Protein AF-A0AAU5P707-F1 (afdb_monomer)

Nearest PDB structures (foldseek):
  3aw9-assembly2_C  TM=7.853E-01  e=5.099E-04  Pyrobaculum calidifontis JCM 11548
  3aw9-assembly2_B  TM=7.979E-01  e=6.610E-04  Pyrobaculum calidifontis JCM 11548
  6zla-assembly2_C  TM=7.748E-01  e=1.264E-03  Bacillus cereus
  3aw9-assembly1_A-2  TM=7.834E-01  e=2.938E-03  Pyrobaculum calidifontis JCM 11548
  6zla-assembly2_D-2  TM=7.614E-01  e=3.345E-03  Bacillus cereus

Structure (mmCIF, N/CA/C/O backbone):
data_AF-A0AAU5P707-F1
#
_entry.id   AF-A0AAU5P707-F1
#
loop_
_atom_site.group_PDB
_atom_site.id
_atom_site.type_symbol
_atom_site.label_atom_id
_atom_site.label_alt_id
_atom_site.label_comp_id
_atom_site.label_asym_id
_atom_site.label_entity_id
_atom_site.label_seq_id
_atom_site.pdbx_PDB_ins_code
_atom_site.Cartn_x
_atom_site.Cartn_y
_atom_site.Cartn_z
_atom_site.occupancy
_atom_site.B_iso_or_equiv
_atom_site.auth_seq_id
_atom_site.auth_comp_id
_atom_site.auth_asym_id
_atom_site.auth_atom_id
_atom_site.pdbx_PDB_model_num
ATOM 1 N N . MET A 1 1 ? -13.906 13.465 -57.776 1.00 32.22 1 MET A N 1
ATOM 2 C CA . MET A 1 1 ? -12.620 13.933 -57.215 1.00 32.22 1 MET A CA 1
ATOM 3 C C . MET A 1 1 ? -12.882 14.640 -55.884 1.00 32.22 1 MET A C 1
ATOM 5 O O . MET A 1 1 ? -13.280 15.796 -55.919 1.00 32.22 1 MET A O 1
ATOM 9 N N . PRO A 1 2 ? -12.761 13.973 -54.720 1.00 31.56 2 PRO A N 1
ATOM 10 C CA . PRO A 1 2 ? -12.907 14.618 -53.417 1.00 31.56 2 PRO A CA 1
ATOM 11 C C . PRO A 1 2 ? -11.542 15.056 -52.865 1.00 31.56 2 PRO A C 1
ATOM 13 O O . PRO A 1 2 ? -10.581 14.286 -52.862 1.00 31.56 2 PRO A O 1
ATOM 16 N N . GLY A 1 3 ? -11.474 16.301 -52.392 1.00 29.67 3 GLY A N 1
ATOM 17 C CA . GLY A 1 3 ? -10.306 16.887 -51.742 1.00 29.67 3 GLY A CA 1
ATOM 18 C C . GLY A 1 3 ? -9.985 16.223 -50.400 1.00 29.67 3 GLY A C 1
ATOM 19 O O . GLY A 1 3 ? -10.870 15.931 -49.593 1.00 29.67 3 GLY A O 1
ATOM 20 N N . ARG A 1 4 ? -8.691 15.983 -50.174 1.00 32.75 4 ARG A N 1
ATOM 21 C CA . ARG A 1 4 ? -8.129 15.453 -48.927 1.00 32.75 4 ARG A CA 1
ATOM 22 C C . ARG A 1 4 ? -8.416 16.414 -47.771 1.00 32.75 4 ARG A C 1
ATOM 24 O O . ARG A 1 4 ? -7.974 17.558 -47.796 1.00 32.75 4 ARG A O 1
ATOM 31 N N . ARG A 1 5 ? -9.109 15.932 -46.737 1.00 32.84 5 ARG A N 1
ATOM 32 C CA . ARG A 1 5 ? -9.174 16.601 -45.431 1.00 32.84 5 ARG A CA 1
ATOM 33 C C . ARG A 1 5 ? -7.812 16.453 -44.750 1.00 32.84 5 ARG A C 1
ATOM 35 O O . ARG A 1 5 ? -7.324 15.338 -44.582 1.00 32.84 5 ARG A O 1
ATOM 42 N N . SER A 1 6 ? -7.200 17.575 -44.389 1.00 31.62 6 SER A N 1
ATOM 43 C CA . SER A 1 6 ? -6.009 17.632 -43.545 1.00 31.62 6 SER A CA 1
ATOM 44 C C . SER A 1 6 ? -6.337 17.079 -42.159 1.00 31.62 6 SER A C 1
ATOM 46 O O . SER A 1 6 ? -7.232 17.588 -41.482 1.00 31.62 6 SER A O 1
ATOM 48 N N . ALA A 1 7 ? -5.620 16.035 -41.742 1.00 31.00 7 ALA A N 1
ATOM 49 C CA . ALA A 1 7 ? -5.656 15.541 -40.374 1.00 31.00 7 ALA A CA 1
ATOM 50 C C . ALA A 1 7 ? -5.159 16.650 -39.434 1.00 31.00 7 ALA A C 1
ATOM 52 O O . ALA A 1 7 ? -4.065 17.180 -39.623 1.00 31.00 7 ALA A O 1
ATOM 53 N N . GLY A 1 8 ? -5.995 17.027 -38.466 1.00 27.66 8 GLY A N 1
ATOM 54 C CA . GLY A 1 8 ? -5.695 18.075 -37.499 1.00 27.66 8 GLY A CA 1
ATOM 55 C C . GLY A 1 8 ? -4.419 17.772 -36.720 1.00 27.66 8 GLY A C 1
ATOM 56 O O . GLY A 1 8 ? -4.267 16.706 -36.122 1.00 27.66 8 GLY A O 1
ATOM 57 N N . THR A 1 9 ? -3.503 18.731 -36.740 1.00 30.06 9 THR A N 1
ATOM 58 C CA . THR A 1 9 ? -2.271 18.747 -35.962 1.00 30.06 9 THR A CA 1
ATOM 59 C C . THR A 1 9 ? -2.630 18.882 -34.483 1.00 30.06 9 THR A C 1
ATOM 61 O O . THR A 1 9 ? -3.057 19.942 -34.030 1.00 30.06 9 THR A O 1
ATOM 64 N N . TRP A 1 10 ? -2.480 17.804 -33.716 1.00 29.36 10 TRP A N 1
ATOM 65 C CA . TRP A 1 10 ? -2.626 17.850 -32.262 1.00 29.36 10 TRP A CA 1
ATOM 66 C C . TRP A 1 10 ? -1.397 18.533 -31.649 1.00 29.36 10 TRP A C 1
ATOM 68 O O . TRP A 1 10 ? -0.257 18.150 -31.925 1.00 29.36 10 TRP A O 1
ATOM 78 N N . SER A 1 11 ? -1.616 19.568 -30.834 1.00 31.08 11 SER A N 1
ATOM 79 C CA . SER A 1 11 ? -0.546 20.325 -30.182 1.00 31.08 11 SER A CA 1
ATOM 80 C C . SER A 1 11 ? 0.199 19.472 -29.144 1.00 31.08 11 SER A C 1
ATOM 82 O O . SER A 1 11 ? -0.375 18.643 -28.439 1.00 31.08 11 SER A O 1
ATOM 84 N N . ARG A 1 12 ? 1.518 19.686 -29.053 1.00 34.88 12 ARG A N 1
ATOM 85 C CA . ARG A 1 12 ? 2.490 18.923 -28.243 1.00 34.88 12 ARG A CA 1
ATOM 86 C C . ARG A 1 12 ? 2.230 18.914 -26.722 1.00 34.88 12 ARG A C 1
ATOM 88 O O . ARG A 1 12 ? 2.902 18.169 -26.017 1.00 34.88 12 ARG A O 1
ATOM 95 N N . THR A 1 13 ? 1.263 19.673 -26.213 1.00 32.25 13 THR A N 1
ATOM 96 C CA . THR A 1 13 ? 1.141 20.043 -24.788 1.00 32.25 13 THR A CA 1
ATOM 97 C C . THR A 1 13 ? 0.256 19.103 -23.946 1.00 32.25 13 THR A C 1
ATOM 99 O O . THR A 1 13 ? -0.086 19.422 -22.815 1.00 32.25 13 THR A O 1
ATOM 102 N N . ARG A 1 14 ? -0.139 17.924 -24.449 1.00 32.34 14 ARG A N 1
ATOM 103 C CA . ARG A 1 14 ? -0.975 16.960 -23.690 1.00 32.34 14 ARG A CA 1
ATOM 104 C C . ARG A 1 14 ? -0.458 15.519 -23.703 1.00 32.34 14 ARG A C 1
ATOM 106 O O . ARG A 1 14 ? -1.239 14.573 -23.716 1.00 32.34 14 ARG A O 1
ATOM 113 N N . ARG A 1 15 ? 0.862 15.328 -23.657 1.00 37.06 15 ARG A N 1
ATOM 114 C CA . ARG A 1 15 ? 1.448 14.030 -23.286 1.00 37.06 15 ARG A CA 1
ATOM 115 C C . ARG A 1 15 ? 1.653 13.988 -21.773 1.00 37.06 15 ARG A C 1
ATOM 117 O O . ARG A 1 15 ? 2.687 14.416 -21.282 1.00 37.06 15 ARG A O 1
ATOM 124 N N . ARG A 1 16 ? 0.672 13.465 -21.032 1.00 38.59 16 ARG A N 1
ATOM 125 C CA . ARG A 1 16 ? 0.923 12.931 -19.683 1.00 38.59 16 ARG A CA 1
ATOM 126 C C . ARG A 1 16 ? 1.688 11.618 -19.869 1.00 38.59 16 ARG A C 1
ATOM 128 O O . ARG A 1 16 ? 1.081 10.579 -20.112 1.00 38.59 16 ARG A O 1
ATOM 135 N N . ALA A 1 17 ? 3.014 11.699 -19.909 1.00 38.19 17 ALA A N 1
ATOM 136 C CA . ALA A 1 17 ? 3.883 10.549 -20.116 1.00 38.19 17 ALA A CA 1
ATOM 137 C C . ALA A 1 17 ? 3.996 9.752 -18.810 1.00 38.19 17 ALA A C 1
ATOM 139 O O . ALA A 1 17 ? 4.640 10.195 -17.871 1.00 38.19 17 ALA A O 1
ATOM 140 N N . LEU A 1 18 ? 3.350 8.588 -18.756 1.00 49.44 18 LEU A N 1
ATOM 141 C CA . LEU A 1 18 ? 3.662 7.537 -17.777 1.00 49.44 18 LEU A CA 1
ATOM 142 C C . LEU A 1 18 ? 4.460 6.387 -18.412 1.00 49.44 18 LEU A C 1
ATOM 144 O O . LEU A 1 18 ? 4.976 5.541 -17.703 1.00 49.44 18 LEU A O 1
ATOM 148 N N . ALA A 1 19 ? 4.578 6.356 -19.741 1.00 50.31 19 ALA A N 1
ATOM 149 C CA . ALA A 1 19 ? 5.485 5.492 -20.492 1.00 50.31 19 ALA A CA 1
ATOM 150 C C . ALA A 1 19 ? 5.425 5.876 -21.977 1.00 50.31 19 ALA A C 1
ATOM 152 O O . ALA A 1 19 ? 4.334 6.101 -22.513 1.00 50.31 19 ALA A O 1
ATOM 153 N N . ARG A 1 20 ? 6.571 5.907 -22.664 1.00 54.00 20 ARG A N 1
ATOM 154 C CA . ARG A 1 20 ? 6.646 5.984 -24.128 1.00 54.00 20 ARG A CA 1
ATOM 155 C C . ARG A 1 20 ? 7.341 4.731 -24.661 1.00 54.00 20 ARG A C 1
ATOM 157 O O . ARG A 1 20 ? 8.401 4.344 -24.189 1.00 54.00 20 ARG A O 1
ATOM 164 N N . TRP A 1 21 ? 6.738 4.094 -25.661 1.00 51.41 21 TRP A N 1
ATOM 165 C CA . TRP A 1 21 ? 7.366 2.987 -26.385 1.00 51.41 21 TRP A CA 1
ATOM 166 C C . TRP A 1 21 ? 8.220 3.538 -27.531 1.00 51.41 21 TRP A C 1
ATOM 168 O O . TRP A 1 21 ? 7.691 4.174 -28.447 1.00 51.41 21 TRP A O 1
ATOM 178 N N . GLU A 1 22 ? 9.529 3.291 -27.490 1.00 53.81 22 GLU A N 1
ATOM 179 C CA . GLU A 1 22 ? 10.480 3.639 -28.550 1.00 53.81 22 GLU A CA 1
ATOM 180 C C . GLU A 1 22 ? 11.197 2.372 -29.036 1.00 53.81 22 GLU A C 1
ATOM 182 O O . GLU A 1 22 ? 12.245 1.967 -28.531 1.00 53.81 22 GLU A O 1
ATOM 187 N N . GLY A 1 23 ? 10.609 1.692 -30.024 1.00 61.16 23 GLY A N 1
ATOM 188 C CA . GLY A 1 23 ? 11.171 0.442 -30.546 1.00 61.16 23 GLY A CA 1
ATOM 189 C C . GLY A 1 23 ? 11.185 -0.667 -29.487 1.00 61.16 23 GLY A C 1
ATOM 190 O O . GLY A 1 23 ? 10.130 -1.046 -28.997 1.00 61.16 23 GLY A O 1
ATOM 191 N N . ARG A 1 24 ? 12.365 -1.210 -29.145 1.00 53.00 24 ARG A N 1
ATOM 192 C CA . ARG A 1 24 ? 12.534 -2.221 -28.071 1.00 53.00 24 ARG A CA 1
ATOM 193 C C . ARG A 1 24 ? 12.709 -1.615 -26.674 1.00 53.00 24 ARG A C 1
ATOM 195 O O . ARG A 1 24 ? 12.806 -2.365 -25.705 1.00 53.00 24 ARG A O 1
ATOM 202 N N . HIS A 1 25 ? 12.774 -0.291 -26.575 1.00 53.41 25 HIS A N 1
ATOM 203 C CA . HIS A 1 25 ? 13.002 0.413 -25.323 1.00 53.41 25 HIS A CA 1
ATOM 204 C C . HIS A 1 25 ? 11.675 0.944 -24.795 1.00 53.41 25 HIS A C 1
ATOM 206 O O . HIS A 1 25 ? 10.939 1.647 -25.498 1.00 53.41 25 HIS A O 1
ATOM 212 N N . LEU A 1 26 ? 11.366 0.598 -23.548 1.00 58.66 26 LEU A N 1
ATOM 213 C CA . LEU A 1 26 ? 10.365 1.334 -22.798 1.00 58.66 26 LEU A CA 1
ATOM 214 C C . LEU A 1 26 ? 11.086 2.529 -22.185 1.00 58.66 26 LEU A C 1
ATOM 216 O O . LEU A 1 26 ? 11.872 2.382 -21.249 1.00 58.66 26 LEU A O 1
ATOM 220 N N . VAL A 1 27 ? 10.839 3.705 -22.749 1.00 56.16 27 VAL A N 1
ATOM 221 C CA . VAL A 1 27 ? 11.320 4.951 -22.171 1.00 56.16 27 VAL A CA 1
ATOM 222 C C . VAL A 1 27 ? 10.331 5.337 -21.086 1.00 56.16 27 VAL A C 1
ATOM 224 O O . VAL A 1 27 ? 9.165 5.660 -21.351 1.00 56.16 27 VAL A O 1
ATOM 227 N N . TYR A 1 28 ? 10.790 5.220 -19.847 1.00 58.97 28 TYR A N 1
ATOM 228 C CA . TYR A 1 28 ? 10.044 5.639 -18.682 1.00 58.97 28 TYR A CA 1
ATOM 229 C C . TYR A 1 28 ? 10.589 6.998 -18.254 1.00 58.97 28 TYR A C 1
ATOM 231 O O . TYR A 1 28 ? 11.653 7.103 -17.645 1.00 58.97 28 TYR A O 1
ATOM 239 N N . THR A 1 29 ? 9.863 8.062 -18.591 1.00 51.72 29 THR A N 1
ATOM 240 C CA . THR A 1 29 ? 10.133 9.366 -17.990 1.00 51.72 29 THR A CA 1
ATOM 241 C C . THR A 1 29 ? 9.791 9.237 -16.516 1.00 51.72 29 THR A C 1
ATOM 243 O O . THR A 1 29 ? 8.623 9.049 -16.167 1.00 51.72 29 THR A O 1
ATOM 246 N N . THR A 1 30 ? 10.807 9.267 -15.653 1.00 52.69 30 THR A N 1
ATOM 247 C CA . THR A 1 30 ? 10.610 9.160 -14.213 1.00 52.69 30 THR A CA 1
ATOM 248 C C . THR A 1 30 ? 9.980 10.448 -13.739 1.00 52.69 30 THR A C 1
ATOM 250 O O . THR A 1 30 ? 10.665 11.331 -13.241 1.00 52.69 30 THR A O 1
ATOM 253 N N . GLY A 1 31 ? 8.654 10.526 -13.826 1.00 52.31 31 GLY A N 1
ATOM 254 C CA . GLY A 1 31 ? 7.812 11.465 -13.087 1.00 52.31 31 GLY A CA 1
ATOM 255 C C . GLY A 1 31 ? 8.022 11.441 -11.565 1.00 52.31 31 GLY A C 1
ATOM 256 O O . GLY A 1 31 ? 7.166 11.940 -10.857 1.00 52.31 31 GLY A O 1
ATOM 257 N N . ILE A 1 32 ? 9.076 10.793 -11.061 1.00 55.28 32 ILE A N 1
ATOM 258 C CA . ILE A 1 32 ? 9.188 10.249 -9.708 1.00 55.28 32 ILE A CA 1
ATOM 259 C C . ILE A 1 32 ? 10.392 10.837 -8.956 1.00 55.28 32 ILE A C 1
ATOM 261 O O . ILE A 1 32 ? 10.585 10.547 -7.789 1.00 55.28 32 ILE A O 1
ATOM 265 N N . GLY A 1 33 ? 11.214 11.682 -9.581 1.00 62.44 33 GLY A N 1
ATOM 266 C CA . GLY A 1 33 ? 12.444 12.127 -8.921 1.00 62.44 33 GLY A CA 1
ATOM 267 C C . GLY A 1 33 ? 13.454 10.983 -8.756 1.00 62.44 33 GLY A C 1
ATOM 268 O O . GLY A 1 33 ? 13.572 10.135 -9.644 1.00 62.44 33 GLY A O 1
ATOM 269 N N . ASP A 1 34 ? 14.226 10.994 -7.668 1.00 76.62 34 ASP A N 1
ATOM 270 C CA . ASP A 1 34 ? 15.323 10.053 -7.414 1.00 76.62 34 ASP A CA 1
ATOM 271 C C . ASP A 1 34 ? 14.843 8.579 -7.332 1.00 76.62 34 ASP A C 1
ATOM 273 O O . ASP A 1 34 ? 13.941 8.242 -6.561 1.00 76.62 34 ASP A O 1
ATOM 277 N N . PRO A 1 35 ? 15.449 7.649 -8.097 1.00 79.69 35 PRO A N 1
ATOM 278 C CA . PRO A 1 35 ? 15.080 6.231 -8.085 1.00 79.69 35 PRO A CA 1
ATOM 279 C C . PRO A 1 35 ? 15.310 5.521 -6.742 1.00 79.69 35 PRO A C 1
ATOM 281 O O . PRO A 1 35 ? 14.819 4.406 -6.561 1.00 79.69 35 PRO A O 1
ATOM 284 N N . ALA A 1 36 ? 16.062 6.123 -5.819 1.00 86.12 36 ALA A N 1
ATOM 285 C CA . ALA A 1 36 ? 16.309 5.574 -4.493 1.00 86.12 36 ALA A CA 1
ATOM 286 C C . ALA A 1 36 ? 15.157 5.812 -3.500 1.00 86.12 36 ALA A C 1
ATOM 288 O O . ALA A 1 36 ? 15.169 5.206 -2.424 1.00 86.12 36 ALA A O 1
ATOM 289 N N . LYS A 1 37 ? 14.174 6.662 -3.839 1.00 87.88 37 LYS A N 1
ATOM 290 C CA . LYS A 1 37 ? 13.093 7.040 -2.919 1.00 87.88 37 LYS A CA 1
ATOM 291 C C . LYS A 1 37 ? 12.169 5.872 -2.608 1.00 87.88 37 LYS A C 1
ATOM 293 O O . LYS A 1 37 ? 11.746 5.120 -3.496 1.00 87.88 37 LYS A O 1
ATOM 298 N N . ARG A 1 38 ? 11.863 5.726 -1.321 1.00 91.62 38 ARG A N 1
ATOM 299 C CA . ARG A 1 38 ? 11.048 4.646 -0.761 1.00 91.62 38 ARG A CA 1
ATOM 300 C C . ARG A 1 38 ? 9.704 5.165 -0.318 1.00 91.62 38 ARG A C 1
ATOM 302 O O . ARG A 1 38 ? 9.632 6.160 0.398 1.00 91.62 38 ARG A O 1
ATOM 309 N N . TRP A 1 39 ? 8.661 4.431 -0.674 1.00 91.56 39 TRP A N 1
ATOM 310 C CA . TRP A 1 39 ? 7.299 4.744 -0.267 1.00 91.56 39 TRP A CA 1
ATOM 311 C C . TRP A 1 39 ? 6.720 3.601 0.554 1.00 91.56 39 TRP A C 1
ATOM 313 O O . TRP A 1 39 ? 7.109 2.437 0.420 1.00 91.56 39 TRP A O 1
ATOM 323 N N . SER A 1 40 ? 5.791 3.959 1.424 1.00 93.12 40 SER A N 1
ATOM 324 C CA . SER A 1 40 ? 4.918 3.013 2.094 1.00 93.12 40 SER A CA 1
ATOM 325 C C . SER A 1 40 ? 3.804 2.564 1.152 1.00 93.12 40 SER A C 1
ATOM 327 O O . SER A 1 40 ? 3.148 3.381 0.508 1.00 93.12 40 SER A O 1
ATOM 329 N N . TRP A 1 41 ? 3.578 1.255 1.097 1.00 93.25 41 TRP A N 1
ATOM 330 C CA . TRP A 1 41 ? 2.534 0.630 0.289 1.00 93.25 41 TRP A CA 1
ATOM 331 C C . TRP A 1 41 ? 1.522 -0.048 1.204 1.00 93.25 41 TRP A C 1
ATOM 333 O O . TRP A 1 41 ? 1.750 -0.178 2.401 1.00 93.25 41 TRP A O 1
ATOM 343 N N . VAL A 1 42 ? 0.370 -0.437 0.671 1.00 94.81 42 VAL A N 1
ATOM 344 C CA . VAL A 1 42 ? -0.588 -1.279 1.390 1.00 94.81 42 VAL A CA 1
ATOM 345 C C . VAL A 1 42 ? -1.387 -2.085 0.380 1.00 94.81 42 VAL A C 1
ATOM 347 O O . VAL A 1 42 ? -1.810 -1.563 -0.657 1.00 94.81 42 VAL A O 1
ATOM 350 N N . HIS A 1 43 ? -1.606 -3.367 0.666 1.00 93.56 43 HIS A N 1
ATOM 351 C CA . HIS A 1 43 ? -2.531 -4.167 -0.124 1.00 93.56 43 HIS A CA 1
ATOM 352 C C . HIS A 1 43 ? -3.972 -3.694 0.115 1.00 93.56 43 HIS A C 1
ATOM 354 O O . HIS A 1 43 ? -4.369 -3.435 1.249 1.00 93.56 43 HIS A O 1
ATOM 360 N N . VAL A 1 44 ? -4.788 -3.617 -0.939 1.00 93.44 44 VAL A N 1
ATOM 361 C CA . VAL A 1 44 ? -6.165 -3.096 -0.833 1.00 93.44 44 VAL A CA 1
ATOM 362 C C . VAL A 1 44 ? -7.024 -3.880 0.167 1.00 93.44 44 VAL A C 1
ATOM 364 O O . VAL A 1 44 ? -7.781 -3.273 0.917 1.00 93.44 44 VAL A O 1
ATOM 367 N N . ASP A 1 45 ? -6.857 -5.202 0.240 1.00 94.50 45 ASP A N 1
ATOM 368 C CA . ASP A 1 45 ? -7.591 -6.040 1.198 1.00 94.50 45 ASP A CA 1
ATOM 369 C C . ASP A 1 45 ? -7.112 -5.830 2.645 1.00 94.50 45 ASP A C 1
ATOM 371 O O . ASP A 1 45 ? -7.917 -5.898 3.569 1.00 94.50 45 ASP A O 1
ATOM 375 N N . ASP A 1 46 ? -5.830 -5.510 2.859 1.00 96.44 46 ASP A N 1
ATOM 376 C CA . ASP A 1 46 ? -5.321 -5.162 4.194 1.00 96.44 46 ASP A CA 1
ATOM 377 C C . ASP A 1 46 ? -5.823 -3.779 4.635 1.00 96.44 46 ASP A C 1
ATOM 379 O O . ASP A 1 46 ? -6.152 -3.576 5.804 1.00 96.44 46 ASP A O 1
ATOM 383 N N . LEU A 1 47 ? -5.935 -2.833 3.695 1.00 96.81 47 LEU A N 1
ATOM 384 C CA . LEU A 1 47 ? -6.561 -1.536 3.947 1.00 96.81 47 LEU A CA 1
ATOM 385 C C . LEU A 1 47 ? -8.057 -1.691 4.270 1.00 96.81 47 LEU A C 1
ATOM 387 O O . LEU A 1 47 ? -8.562 -1.039 5.182 1.00 96.81 47 LEU A O 1
ATOM 391 N N . ALA A 1 48 ? -8.762 -2.571 3.556 1.00 97.69 48 ALA A N 1
ATOM 392 C CA . ALA A 1 48 ? -10.155 -2.889 3.847 1.00 97.69 48 ALA A CA 1
ATOM 393 C C . ALA A 1 48 ? -10.321 -3.512 5.245 1.00 97.69 48 ALA A C 1
ATOM 395 O O . ALA A 1 48 ? -11.216 -3.099 5.979 1.00 97.69 48 ALA A O 1
ATOM 396 N N . ASP A 1 49 ? -9.434 -4.430 5.647 1.00 97.88 49 ASP A N 1
ATOM 397 C CA . ASP A 1 49 ? -9.415 -5.003 7.003 1.00 97.88 49 ASP A CA 1
ATOM 398 C C . ASP A 1 49 ? -9.238 -3.919 8.081 1.00 97.88 49 ASP A C 1
ATOM 400 O O . ASP A 1 49 ? -9.942 -3.925 9.091 1.00 97.88 49 ASP A O 1
ATOM 404 N N . ALA A 1 50 ? -8.369 -2.926 7.844 1.00 97.12 50 ALA A N 1
ATOM 405 C CA . ALA A 1 50 ? -8.214 -1.790 8.754 1.00 97.12 50 ALA A CA 1
ATOM 406 C C . ALA A 1 50 ? -9.516 -0.982 8.893 1.00 97.12 50 ALA A C 1
ATOM 408 O O . ALA A 1 50 ? -9.899 -0.627 10.009 1.00 97.12 50 ALA A O 1
ATOM 409 N N . TYR A 1 51 ? -10.219 -0.721 7.784 1.00 97.38 51 TYR A N 1
ATOM 410 C CA . TYR A 1 51 ? -11.515 -0.038 7.826 1.00 97.38 51 TYR A CA 1
ATOM 411 C C . TYR A 1 51 ? -12.566 -0.832 8.598 1.00 97.38 51 TYR A C 1
ATOM 413 O O . TYR A 1 51 ? -13.266 -0.246 9.419 1.00 97.38 51 TYR A O 1
ATOM 421 N N . VAL A 1 52 ? -12.664 -2.146 8.373 1.00 97.62 52 VAL A N 1
ATOM 422 C CA . VAL A 1 52 ? -13.610 -3.007 9.100 1.00 97.62 52 VAL A CA 1
ATOM 423 C C . VAL A 1 52 ? -13.354 -2.925 10.603 1.00 97.62 52 VAL A C 1
ATOM 425 O O . VAL A 1 52 ? -14.273 -2.622 11.353 1.00 97.62 52 VAL A O 1
ATOM 428 N N . ARG A 1 53 ? -12.098 -3.049 11.046 1.00 96.56 53 ARG A N 1
ATOM 429 C CA . ARG A 1 53 ? -11.746 -2.957 12.475 1.00 96.56 53 ARG A CA 1
ATOM 430 C C . ARG A 1 53 ? -12.079 -1.606 13.106 1.00 96.56 53 ARG A C 1
ATOM 432 O O . ARG A 1 53 ? -12.489 -1.560 14.261 1.00 96.56 53 ARG A O 1
ATOM 439 N N . ILE A 1 54 ? -11.906 -0.507 12.366 1.00 96.19 54 ILE A N 1
ATOM 440 C CA . ILE A 1 54 ? -12.308 0.833 12.827 1.00 96.19 54 ILE A CA 1
ATOM 441 C C . ILE A 1 54 ? -13.831 0.898 13.000 1.00 96.19 54 ILE A C 1
ATOM 443 O O . ILE A 1 54 ? -14.323 1.435 13.991 1.00 96.19 54 ILE A O 1
ATOM 447 N N . LEU A 1 55 ? -14.577 0.348 12.040 1.00 96.44 55 LEU A N 1
ATOM 448 C CA . LEU A 1 55 ? -16.040 0.374 12.035 1.00 96.44 55 LEU A CA 1
ATOM 449 C C . LEU A 1 55 ? -16.673 -0.615 13.023 1.00 96.44 55 LEU A C 1
ATOM 451 O O . LEU A 1 55 ? -17.798 -0.378 13.457 1.00 96.44 55 LEU A O 1
ATOM 455 N N . ASP A 1 56 ? -15.959 -1.670 13.415 1.00 96.56 56 ASP A N 1
ATOM 456 C CA . ASP A 1 56 ? -16.416 -2.646 14.409 1.00 96.56 56 ASP A CA 1
ATOM 457 C C . ASP A 1 56 ? -16.438 -2.066 15.834 1.00 96.56 56 ASP A C 1
ATOM 459 O O . ASP A 1 56 ? -17.224 -2.512 16.673 1.00 96.56 56 ASP A O 1
ATOM 463 N N . ASN A 1 57 ? -15.605 -1.059 16.130 1.00 90.81 57 ASN A N 1
ATOM 464 C CA . ASN A 1 57 ? -15.595 -0.392 17.434 1.00 90.81 57 ASN A CA 1
ATOM 465 C C . ASN A 1 57 ? -15.293 1.117 17.334 1.00 90.81 57 ASN A C 1
ATOM 467 O O . ASN A 1 57 ? -14.253 1.582 17.811 1.00 90.81 57 ASN A O 1
ATOM 471 N N . PRO A 1 58 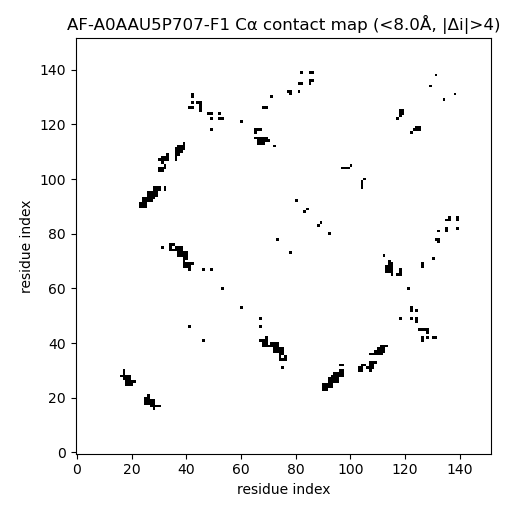? -16.210 1.912 16.757 1.00 91.62 58 PRO A N 1
ATOM 472 C CA . PRO A 1 58 ? -15.959 3.321 16.461 1.00 91.62 58 PRO A CA 1
ATOM 473 C C . PRO A 1 58 ? -15.756 4.167 17.724 1.00 91.62 58 PRO A C 1
ATOM 475 O O . PRO A 1 58 ? -14.990 5.124 17.698 1.00 91.62 58 PRO A O 1
ATOM 478 N N . ALA A 1 59 ? -16.389 3.800 18.845 1.00 93.56 59 ALA A N 1
ATOM 479 C CA . ALA A 1 59 ? -16.243 4.515 20.114 1.00 93.56 59 ALA A CA 1
ATOM 480 C C . ALA A 1 59 ? -14.834 4.374 20.718 1.00 93.56 59 ALA A C 1
ATOM 482 O O . ALA A 1 59 ? -14.348 5.295 21.367 1.00 93.56 59 ALA A O 1
ATOM 483 N N . ALA A 1 60 ? -14.149 3.245 20.497 1.00 91.12 60 ALA A N 1
ATOM 484 C CA . ALA A 1 60 ? -12.792 3.036 21.007 1.00 91.12 60 ALA A CA 1
ATOM 485 C C . ALA A 1 60 ? -11.717 3.829 20.246 1.00 91.12 60 ALA A C 1
ATOM 487 O O . ALA A 1 60 ? -10.584 3.933 20.715 1.00 91.12 60 ALA A O 1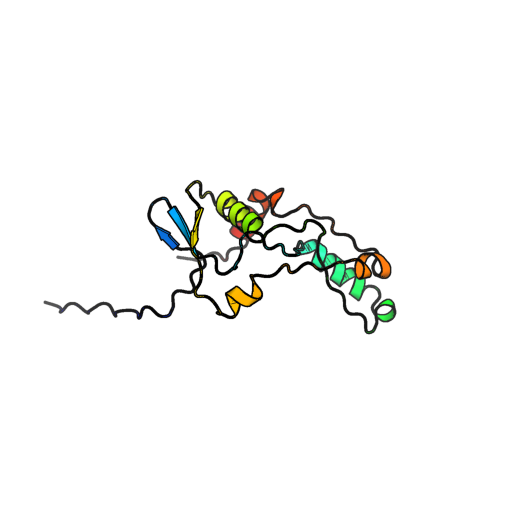
ATOM 488 N N . VAL A 1 61 ? -12.060 4.368 19.075 1.00 95.62 61 VAL A N 1
ATOM 489 C CA . VAL A 1 61 ? -11.139 5.087 18.183 1.00 95.62 61 VAL A CA 1
ATOM 490 C C . VAL A 1 61 ? -11.682 6.455 17.772 1.00 95.62 61 VAL A C 1
ATOM 492 O O . VAL A 1 61 ? -11.267 7.026 16.764 1.00 95.62 61 VAL A O 1
ATOM 495 N N . GLU A 1 62 ? -12.619 6.995 18.549 1.00 95.62 62 GLU A N 1
ATOM 496 C CA . GLU A 1 62 ? -13.208 8.303 18.289 1.00 95.62 62 GLU A CA 1
ATOM 497 C C . GLU A 1 62 ? -12.128 9.398 18.282 1.00 95.62 62 GLU A C 1
ATOM 499 O O . GLU A 1 62 ? -11.289 9.485 19.177 1.00 95.62 62 GLU A O 1
ATOM 504 N N . GLY A 1 63 ? -12.134 10.233 17.240 1.00 96.00 63 GLY A N 1
ATOM 505 C CA . GLY A 1 63 ? -11.152 11.307 17.060 1.00 96.00 63 GLY A CA 1
ATOM 506 C C . GLY A 1 63 ? -9.763 10.843 16.603 1.00 96.00 63 GLY A C 1
ATOM 507 O O . GLY A 1 63 ? -8.890 11.681 16.370 1.00 96.00 63 GLY A O 1
ATOM 508 N N . GLU A 1 64 ? -9.539 9.540 16.425 1.00 97.00 64 GLU A N 1
ATOM 509 C CA . GLU A 1 64 ? -8.252 9.027 15.972 1.00 97.00 64 GLU A CA 1
ATOM 510 C C . GLU A 1 64 ? -8.088 9.130 14.454 1.00 97.00 64 GLU A C 1
ATOM 512 O O . GLU A 1 64 ? -8.989 8.857 13.663 1.00 97.00 64 GLU A O 1
ATOM 517 N N . THR A 1 65 ? -6.874 9.482 14.032 1.00 96.31 65 THR A N 1
ATOM 518 C CA . THR A 1 65 ? -6.435 9.371 12.636 1.00 96.31 65 THR A CA 1
ATOM 519 C C . THR A 1 65 ? -5.402 8.261 12.519 1.00 96.31 65 THR A C 1
ATOM 521 O O . THR A 1 65 ? -4.430 8.226 13.287 1.00 96.31 65 THR A O 1
ATOM 524 N N . PHE A 1 66 ? -5.608 7.381 11.541 1.00 96.00 66 PHE A N 1
ATOM 525 C CA . PHE A 1 66 ? -4.719 6.275 11.214 1.00 96.00 66 PHE A CA 1
ATOM 526 C C . PHE A 1 66 ? -4.074 6.499 9.853 1.00 96.00 66 PHE A C 1
ATOM 528 O O . PHE A 1 66 ? -4.722 6.939 8.906 1.00 96.00 66 PHE A O 1
ATOM 535 N N . VAL A 1 67 ? -2.798 6.141 9.765 1.00 95.62 67 VAL A N 1
ATOM 536 C CA . VAL A 1 67 ? -2.096 5.970 8.500 1.00 95.62 67 VAL A CA 1
ATOM 537 C C . VAL A 1 67 ? -1.767 4.488 8.392 1.00 95.62 67 VAL A C 1
ATOM 539 O O . VAL A 1 67 ? -1.214 3.920 9.334 1.00 95.62 67 VAL A O 1
ATOM 542 N N . ILE A 1 68 ? -2.175 3.867 7.288 1.00 96.50 68 ILE A N 1
ATOM 543 C CA . ILE A 1 68 ? -2.102 2.420 7.087 1.00 96.50 68 ILE A CA 1
ATOM 544 C C . ILE A 1 68 ? -1.115 2.127 5.961 1.00 96.50 68 ILE A C 1
ATOM 546 O O . ILE A 1 68 ? -1.285 2.593 4.837 1.00 96.50 68 ILE A O 1
ATOM 550 N N . ALA A 1 69 ? -0.097 1.348 6.294 1.00 95.25 69 ALA A N 1
ATOM 551 C CA . ALA A 1 69 ? 0.947 0.868 5.405 1.00 95.25 69 ALA A CA 1
ATOM 552 C C . ALA A 1 69 ? 1.478 -0.502 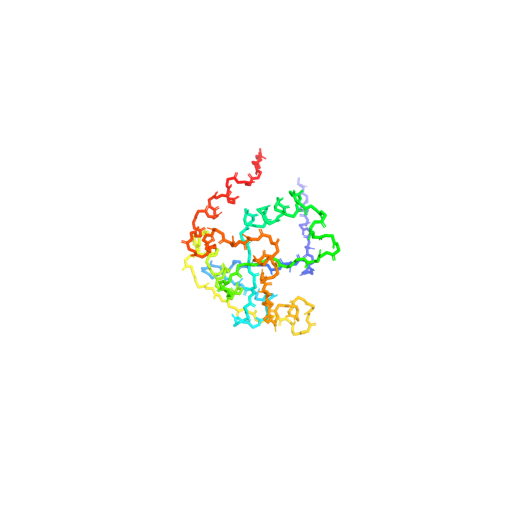5.845 1.00 95.25 69 ALA A C 1
ATOM 554 O O . ALA A 1 69 ? 1.395 -0.863 7.024 1.00 95.25 69 ALA A O 1
ATOM 555 N N . ASP A 1 70 ? 2.057 -1.232 4.900 1.00 92.31 70 ASP A N 1
ATOM 556 C CA . ASP A 1 70 ? 2.954 -2.348 5.156 1.00 92.31 70 ASP A CA 1
ATOM 557 C C . ASP A 1 70 ? 4.361 -1.870 5.562 1.00 92.31 70 ASP A C 1
ATOM 559 O O . ASP A 1 70 ? 4.695 -0.681 5.509 1.00 92.31 70 ASP A O 1
ATOM 563 N N . ASP A 1 71 ? 5.195 -2.826 5.973 1.00 89.38 71 ASP A N 1
ATOM 564 C CA . ASP A 1 71 ? 6.557 -2.576 6.451 1.00 89.38 71 ASP A CA 1
ATOM 565 C C . ASP A 1 71 ? 7.643 -2.824 5.388 1.00 89.38 71 ASP A C 1
ATOM 567 O O . ASP A 1 71 ? 8.834 -2.846 5.706 1.00 89.38 71 ASP A O 1
ATOM 571 N N . GLN A 1 72 ? 7.274 -3.018 4.118 1.00 87.50 72 GLN A N 1
ATOM 572 C CA . GLN A 1 72 ? 8.199 -3.514 3.090 1.00 87.50 72 GLN A CA 1
ATOM 573 C C . GLN A 1 72 ? 9.115 -2.425 2.519 1.00 87.50 72 GLN A C 1
ATOM 575 O O . GLN A 1 72 ? 10.192 -2.736 2.009 1.00 87.50 72 GLN A O 1
ATOM 580 N N . ARG A 1 73 ? 8.730 -1.145 2.655 1.00 88.62 73 ARG A N 1
ATOM 581 C CA . ARG A 1 73 ? 9.551 0.047 2.336 1.00 88.62 73 ARG A CA 1
ATOM 582 C C . ARG A 1 73 ? 10.219 -0.016 0.957 1.00 88.62 73 ARG A C 1
ATOM 584 O O . ARG A 1 73 ? 11.399 0.323 0.810 1.00 88.62 73 ARG A O 1
ATOM 591 N N . LEU A 1 74 ? 9.470 -0.485 -0.036 1.00 91.56 74 LEU A N 1
ATOM 592 C CA . LEU A 1 74 ? 9.950 -0.650 -1.403 1.00 91.56 74 LEU A CA 1
ATOM 593 C C . LEU A 1 74 ? 10.167 0.699 -2.084 1.00 91.56 74 LEU A C 1
ATOM 595 O O . LEU A 1 74 ? 9.442 1.669 -1.838 1.00 91.56 74 LEU A O 1
ATOM 599 N N . THR A 1 75 ? 11.142 0.744 -2.993 1.00 90.75 75 THR A N 1
ATOM 600 C CA . THR A 1 75 ? 11.300 1.911 -3.860 1.00 90.75 75 THR A CA 1
ATOM 601 C C . THR A 1 75 ? 10.148 1.990 -4.858 1.00 90.75 75 THR A C 1
ATOM 603 O O . THR A 1 75 ? 9.622 0.969 -5.321 1.00 90.75 75 THR A O 1
ATOM 606 N N . ALA A 1 76 ? 9.772 3.211 -5.240 1.00 84.19 76 ALA A N 1
ATOM 607 C CA . ALA A 1 76 ? 8.800 3.411 -6.313 1.00 84.19 76 ALA A CA 1
ATOM 608 C C . ALA A 1 76 ? 9.280 2.780 -7.635 1.00 84.19 76 ALA A C 1
ATOM 610 O O . ALA A 1 76 ? 8.480 2.237 -8.404 1.00 84.19 76 ALA A O 1
ATOM 611 N N . LEU A 1 77 ? 10.598 2.779 -7.871 1.00 85.62 77 LEU A N 1
ATOM 612 C CA . LEU A 1 77 ? 11.202 2.161 -9.045 1.00 85.62 77 LEU A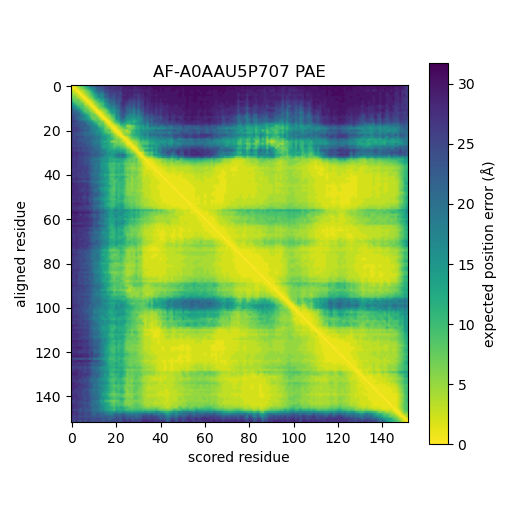 CA 1
ATOM 613 C C . LEU A 1 77 ? 11.067 0.629 -9.046 1.00 85.62 77 LEU A C 1
ATOM 615 O O . LEU A 1 77 ? 10.747 0.056 -10.091 1.00 85.62 77 LEU A O 1
ATOM 619 N N . ASP A 1 78 ? 11.277 -0.043 -7.912 1.00 89.69 78 ASP A N 1
ATOM 620 C CA . ASP A 1 78 ? 11.150 -1.504 -7.819 1.00 89.69 78 ASP A CA 1
ATOM 621 C C . ASP A 1 78 ? 9.716 -1.952 -8.099 1.00 89.69 78 ASP A C 1
ATOM 623 O O . ASP A 1 78 ? 9.496 -2.877 -8.887 1.00 89.69 78 ASP A O 1
ATOM 627 N N . MET A 1 79 ? 8.732 -1.242 -7.541 1.00 89.38 79 MET A N 1
ATOM 628 C CA . MET A 1 79 ? 7.311 -1.476 -7.814 1.00 89.38 79 MET A CA 1
ATOM 629 C C . MET A 1 79 ? 6.991 -1.379 -9.309 1.00 89.38 79 MET A C 1
ATOM 631 O O . MET A 1 79 ? 6.345 -2.259 -9.886 1.00 89.38 79 MET A O 1
ATOM 635 N N . GLN A 1 80 ? 7.492 -0.340 -9.975 1.00 86.19 80 GLN A N 1
ATOM 636 C CA . GLN A 1 80 ? 7.218 -0.108 -11.391 1.00 86.19 80 GLN A CA 1
ATOM 637 C C . GLN A 1 80 ? 7.920 -1.088 -12.309 1.00 86.19 80 GLN A C 1
ATOM 639 O O . GLN A 1 80 ? 7.292 -1.624 -13.224 1.00 86.19 80 GLN A O 1
ATOM 644 N N . ARG A 1 81 ? 9.205 -1.362 -12.062 1.00 88.31 81 ARG A N 1
ATOM 645 C CA . ARG A 1 81 ? 9.942 -2.398 -12.791 1.00 88.31 81 ARG A CA 1
ATOM 646 C C . ARG A 1 81 ? 9.208 -3.722 -12.678 1.00 88.31 81 ARG A C 1
ATOM 648 O O . ARG A 1 81 ? 8.954 -4.360 -13.695 1.00 88.31 81 ARG A O 1
ATOM 655 N N . THR A 1 82 ? 8.785 -4.085 -11.474 1.00 92.44 82 THR A N 1
ATOM 656 C CA . THR A 1 82 ? 8.040 -5.319 -11.224 1.00 92.44 82 THR A CA 1
ATOM 657 C C . THR A 1 82 ? 6.729 -5.361 -12.018 1.00 92.44 82 THR A C 1
ATOM 659 O O . THR A 1 82 ? 6.456 -6.355 -12.693 1.00 92.44 82 THR A O 1
ATOM 662 N N . ALA A 1 83 ? 5.961 -4.268 -12.046 1.00 90.50 83 ALA A N 1
ATOM 663 C CA . ALA A 1 83 ? 4.732 -4.180 -12.835 1.00 90.50 83 ALA A CA 1
ATOM 664 C C . ALA A 1 83 ? 4.981 -4.282 -14.355 1.00 90.50 83 ALA A C 1
ATOM 666 O O . ALA A 1 83 ? 4.292 -5.028 -15.053 1.00 90.50 83 ALA A O 1
ATOM 667 N N . ILE A 1 84 ? 5.993 -3.577 -14.873 1.00 89.00 84 ILE A N 1
ATOM 668 C CA . ILE A 1 84 ? 6.384 -3.589 -16.292 1.00 89.00 84 ILE A CA 1
ATOM 669 C C . ILE A 1 84 ? 6.812 -4.996 -16.725 1.00 89.00 84 ILE A C 1
ATOM 671 O O . ILE A 1 84 ? 6.393 -5.484 -17.779 1.00 89.00 84 ILE A O 1
ATOM 675 N N . ARG A 1 85 ? 7.622 -5.670 -15.899 1.00 89.94 85 ARG A N 1
ATOM 676 C CA . ARG A 1 85 ? 8.056 -7.049 -16.146 1.00 89.94 85 ARG A CA 1
ATOM 677 C C . ARG A 1 85 ? 6.871 -8.016 -16.111 1.00 89.94 85 ARG A C 1
ATOM 679 O O . ARG A 1 85 ? 6.756 -8.849 -17.006 1.00 89.94 85 ARG A O 1
ATOM 686 N N . ALA A 1 86 ? 5.948 -7.865 -15.158 1.00 93.31 86 ALA A N 1
ATOM 687 C CA . ALA A 1 86 ? 4.732 -8.681 -15.082 1.00 93.31 86 ALA A CA 1
ATOM 688 C C . ALA A 1 86 ? 3.802 -8.504 -16.293 1.00 93.31 86 ALA A C 1
ATOM 690 O O . ALA A 1 86 ? 3.121 -9.448 -16.690 1.00 93.31 86 ALA A O 1
ATOM 691 N N . ALA A 1 87 ? 3.818 -7.324 -16.919 1.00 90.50 87 ALA A N 1
ATOM 692 C CA . ALA A 1 87 ? 3.107 -7.053 -18.166 1.00 90.50 87 ALA A CA 1
ATOM 693 C C . ALA A 1 87 ? 3.787 -7.647 -19.419 1.00 90.50 87 ALA A C 1
ATOM 695 O O . ALA A 1 87 ? 3.286 -7.467 -20.529 1.00 90.50 87 ALA A O 1
ATOM 696 N N . GLY A 1 88 ? 4.913 -8.353 -19.262 1.00 89.94 88 GLY A N 1
ATOM 697 C CA . GLY A 1 88 ? 5.616 -9.052 -20.339 1.00 89.94 88 GLY A CA 1
ATOM 698 C C . GLY A 1 88 ? 6.665 -8.217 -21.074 1.00 89.94 88 GLY A C 1
ATOM 699 O O . GLY A 1 88 ? 7.217 -8.680 -22.071 1.00 89.94 88 GLY A O 1
ATOM 700 N N . HIS A 1 89 ? 6.976 -7.002 -20.614 1.00 87.44 89 HIS A N 1
ATOM 701 C CA . HIS A 1 89 ? 8.055 -6.222 -21.215 1.00 87.44 89 HIS A CA 1
ATOM 702 C C . HIS A 1 89 ? 9.419 -6.752 -20.756 1.00 87.44 89 HIS A C 1
ATOM 704 O O . HIS A 1 89 ? 9.767 -6.673 -19.579 1.00 87.44 89 HIS A O 1
ATOM 710 N N . THR A 1 90 ? 10.227 -7.242 -21.694 1.00 86.31 90 THR A N 1
ATOM 711 C CA . THR A 1 90 ? 11.577 -7.776 -21.436 1.00 86.31 90 THR A CA 1
ATOM 712 C C . THR A 1 90 ? 12.702 -6.839 -21.876 1.00 86.31 90 THR A C 1
ATOM 714 O O . THR A 1 90 ? 13.867 -7.147 -21.655 1.00 86.31 90 THR A O 1
ATOM 717 N N . GLY A 1 91 ? 12.369 -5.694 -22.480 1.00 81.81 91 GLY A N 1
ATOM 718 C CA . GLY A 1 91 ? 13.342 -4.721 -22.975 1.00 81.81 91 GLY A CA 1
ATOM 719 C C . GLY A 1 91 ? 14.023 -3.902 -21.877 1.00 81.81 91 GLY A C 1
ATOM 720 O O . GLY A 1 91 ? 13.741 -4.042 -20.682 1.00 81.81 91 GLY A O 1
ATOM 721 N N . GLU A 1 92 ? 14.934 -3.031 -22.295 1.00 81.12 92 GLU A N 1
ATOM 722 C CA . GLU A 1 92 ? 15.578 -2.062 -21.408 1.00 81.12 92 GLU A CA 1
ATOM 723 C C . GLU A 1 92 ? 14.565 -1.021 -20.917 1.00 81.12 92 GLU A C 1
ATOM 725 O O . GLU A 1 92 ? 13.747 -0.518 -21.696 1.00 81.12 92 GLU A O 1
ATOM 730 N N . ILE A 1 93 ? 14.659 -0.687 -19.628 1.00 78.69 93 ILE A N 1
ATOM 731 C CA . ILE A 1 93 ? 13.878 0.377 -18.990 1.00 78.69 93 ILE A CA 1
ATOM 732 C C . ILE A 1 93 ? 14.825 1.557 -18.793 1.00 78.69 93 ILE A C 1
ATOM 734 O O . ILE A 1 93 ? 15.653 1.545 -17.880 1.00 78.69 93 ILE A O 1
ATOM 738 N N . ALA A 1 94 ? 14.714 2.552 -19.669 1.00 76.31 94 ALA A N 1
ATOM 739 C CA . ALA A 1 94 ? 15.491 3.781 -19.571 1.00 76.31 94 ALA A CA 1
ATOM 740 C C . ALA A 1 94 ? 14.793 4.761 -18.623 1.00 76.31 94 ALA A C 1
ATOM 742 O O . ALA A 1 94 ? 13.575 4.931 -18.708 1.00 76.31 94 ALA A O 1
ATOM 743 N N . LEU A 1 95 ? 15.570 5.390 -17.739 1.00 75.25 95 LEU A N 1
ATOM 744 C CA . LEU A 1 95 ? 15.105 6.452 -16.849 1.00 75.25 95 LEU A CA 1
ATOM 745 C C . LEU A 1 95 ? 15.451 7.801 -17.479 1.00 75.25 95 LEU A C 1
ATOM 747 O O . LEU A 1 95 ? 16.609 8.034 -17.828 1.00 75.25 95 LEU A O 1
ATOM 751 N N . GLU A 1 96 ? 14.467 8.686 -17.603 1.00 72.00 96 GLU A N 1
ATOM 752 C CA . GLU A 1 96 ? 14.694 10.067 -18.039 1.00 72.00 96 GLU A CA 1
ATOM 753 C C . GLU A 1 96 ? 14.345 11.058 -16.935 1.00 72.00 96 GLU A C 1
ATOM 755 O O . GLU A 1 96 ? 13.267 10.979 -16.343 1.00 72.00 96 GLU A O 1
ATOM 760 N N . SER A 1 97 ? 15.231 12.035 -16.722 1.00 66.62 97 SER A N 1
ATOM 761 C CA . SER A 1 97 ? 14.992 13.140 -15.794 1.00 66.62 97 SER A CA 1
ATOM 762 C C . SER A 1 97 ? 13.758 13.939 -16.202 1.00 66.62 97 SER A C 1
ATOM 764 O O . SER A 1 97 ? 13.588 14.301 -17.368 1.00 66.62 97 SER A O 1
ATOM 766 N N . THR A 1 98 ? 12.931 14.287 -15.222 1.00 66.31 98 THR A N 1
ATOM 767 C CA . THR A 1 98 ? 11.887 15.299 -15.382 1.00 66.31 98 THR A CA 1
ATOM 768 C C . THR A 1 98 ? 12.464 16.706 -15.385 1.00 66.31 98 THR A C 1
ATOM 770 O O . THR A 1 98 ? 13.607 16.935 -14.982 1.00 66.31 98 THR A O 1
ATOM 773 N N . GLU A 1 99 ? 11.646 17.659 -15.829 1.00 66.56 99 GLU A N 1
ATOM 774 C CA . GLU A 1 99 ? 11.915 19.081 -15.649 1.00 66.56 99 GLU A CA 1
ATOM 775 C C . GLU A 1 99 ? 11.936 19.418 -14.153 1.00 66.56 99 GLU A C 1
ATOM 777 O O . GLU A 1 99 ? 10.924 19.275 -13.455 1.00 66.56 99 GLU A O 1
ATOM 782 N N . ALA A 1 100 ? 13.111 19.847 -13.684 1.00 65.06 100 ALA A N 1
ATOM 783 C CA . ALA A 1 100 ? 13.363 20.194 -12.295 1.00 65.06 100 ALA A CA 1
ATOM 784 C C . ALA A 1 100 ? 12.345 21.221 -11.779 1.00 65.06 100 ALA A C 1
ATOM 786 O O . ALA A 1 100 ? 12.091 22.240 -12.418 1.00 65.06 100 ALA A O 1
ATOM 787 N N . GLY A 1 101 ? 11.789 20.961 -10.594 1.00 65.94 101 GLY A N 1
ATOM 788 C CA . GLY A 1 101 ? 10.894 21.893 -9.902 1.00 65.94 101 GLY A CA 1
ATOM 789 C C . GLY A 1 101 ? 9.408 21.751 -10.238 1.00 65.94 101 GLY A C 1
ATOM 790 O O . GLY A 1 101 ? 8.600 22.514 -9.708 1.00 65.94 101 GLY A O 1
ATOM 791 N N . CYS A 1 102 ? 9.000 20.777 -11.061 1.00 72.25 102 CYS A N 1
ATOM 792 C CA . CYS A 1 102 ? 7.575 20.476 -11.190 1.00 72.25 102 CYS A CA 1
ATOM 793 C C . CYS A 1 102 ? 7.023 19.833 -9.898 1.00 72.25 102 CYS A C 1
ATOM 795 O O . CYS A 1 102 ? 7.707 19.059 -9.229 1.00 72.25 102 CYS A O 1
ATOM 797 N N . MET A 1 103 ? 5.761 20.130 -9.556 1.00 72.12 103 MET A N 1
ATOM 798 C CA . MET A 1 103 ? 5.117 19.643 -8.320 1.00 72.12 103 MET A CA 1
ATOM 799 C C . MET A 1 103 ? 5.173 18.121 -8.165 1.00 72.12 103 MET A C 1
ATOM 801 O O . MET A 1 103 ? 5.351 17.626 -7.059 1.00 72.12 103 MET A O 1
ATOM 805 N N . LEU A 1 104 ? 5.029 17.384 -9.269 1.00 68.31 104 LEU A N 1
ATOM 806 C CA . LEU A 1 104 ? 5.069 15.924 -9.249 1.00 68.31 104 LEU A CA 1
ATOM 807 C C . LEU A 1 104 ? 6.469 15.404 -8.900 1.00 68.31 104 LEU A C 1
ATOM 809 O O . LEU A 1 104 ? 6.583 14.485 -8.101 1.00 68.31 104 LEU A O 1
ATOM 813 N N . GLN A 1 105 ? 7.521 16.025 -9.443 1.00 73.88 105 GLN A N 1
ATOM 814 C CA . GLN A 1 105 ? 8.893 15.678 -9.084 1.00 73.88 105 GLN A CA 1
ATOM 815 C C . GLN A 1 105 ? 9.164 15.986 -7.615 1.00 73.88 105 GLN A C 1
ATOM 817 O O . GLN A 1 105 ? 9.706 15.138 -6.927 1.00 73.88 105 GLN A O 1
ATOM 822 N N . LEU A 1 106 ? 8.773 17.164 -7.122 1.00 76.00 106 LEU A N 1
ATOM 823 C CA . LEU A 1 106 ? 8.990 17.527 -5.718 1.00 76.00 106 LEU A CA 1
ATOM 824 C C . LEU A 1 106 ? 8.270 16.571 -4.760 1.00 76.00 106 LEU A C 1
ATOM 826 O O . LEU A 1 106 ? 8.848 16.166 -3.757 1.00 76.00 106 LEU A O 1
ATOM 830 N N . ALA A 1 107 ? 7.029 16.195 -5.075 1.00 73.31 107 ALA A N 1
ATOM 831 C CA . ALA A 1 107 ? 6.273 15.224 -4.288 1.00 73.31 107 ALA A CA 1
ATOM 832 C C . ALA A 1 107 ? 6.920 13.835 -4.320 1.00 73.31 107 ALA A C 1
ATOM 834 O O . ALA A 1 107 ? 6.969 13.158 -3.308 1.00 73.31 107 ALA A O 1
ATOM 835 N N . ALA A 1 108 ? 7.454 13.421 -5.466 1.00 75.88 108 ALA A N 1
ATOM 836 C CA . ALA A 1 108 ? 8.002 12.084 -5.605 1.00 75.88 108 ALA A CA 1
ATOM 837 C C . ALA A 1 108 ? 9.471 11.944 -5.155 1.00 75.88 108 ALA A C 1
ATOM 839 O O . ALA A 1 108 ? 9.896 10.848 -4.798 1.00 75.88 108 ALA A O 1
ATOM 840 N N . ASP A 1 109 ? 10.227 13.047 -5.098 1.00 81.69 109 ASP A N 1
ATOM 841 C CA . ASP A 1 109 ? 11.653 13.087 -4.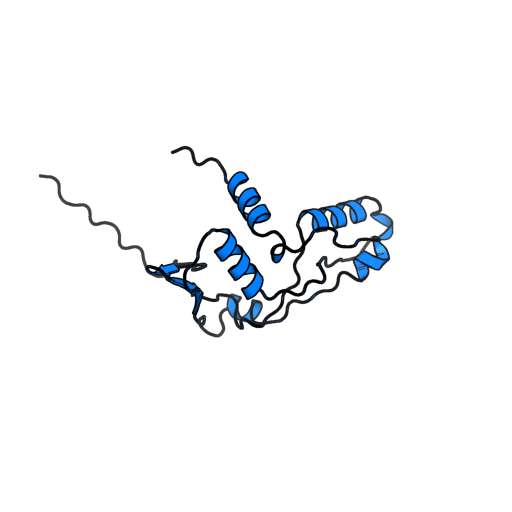743 1.00 81.69 109 ASP A CA 1
ATOM 842 C C . ASP A 1 109 ? 11.920 13.045 -3.221 1.00 81.69 109 ASP A C 1
ATOM 844 O O . ASP A 1 109 ? 12.882 13.619 -2.697 1.00 81.69 109 ASP A O 1
ATOM 848 N N . GLN A 1 110 ? 11.068 12.354 -2.470 1.00 85.00 110 GLN A N 1
ATOM 849 C CA . GLN A 1 110 ? 11.180 12.206 -1.020 1.00 85.00 110 GLN A CA 1
ATOM 850 C C . GLN A 1 110 ? 10.778 10.802 -0.565 1.00 85.00 110 GLN A C 1
ATOM 852 O O . GLN A 1 110 ? 9.999 10.111 -1.221 1.00 85.00 110 GLN A O 1
ATOM 857 N N . ASP A 1 111 ? 11.367 10.373 0.553 1.00 89.69 111 ASP A N 1
ATOM 858 C CA . ASP A 1 111 ? 10.949 9.146 1.221 1.00 89.69 111 ASP A CA 1
ATOM 859 C C . ASP A 1 111 ? 9.609 9.409 1.915 1.00 89.69 111 ASP A C 1
ATOM 861 O O . ASP A 1 111 ? 9.535 10.172 2.879 1.00 89.69 111 ASP A O 1
ATOM 865 N N . GLU A 1 112 ? 8.554 8.757 1.438 1.00 88.81 112 GLU A N 1
ATOM 866 C CA . GLU A 1 112 ? 7.211 8.819 2.016 1.00 88.81 112 GLU A CA 1
ATOM 867 C C . GLU A 1 112 ? 6.956 7.553 2.834 1.00 88.81 112 GLU A C 1
ATOM 869 O O . GLU A 1 112 ? 6.194 6.661 2.454 1.00 88.81 112 GLU A O 1
ATOM 874 N N . LEU A 1 113 ? 7.672 7.448 3.955 1.00 93.00 113 LEU A N 1
ATOM 875 C CA . LEU A 1 113 ? 7.584 6.312 4.864 1.00 93.00 113 LEU A CA 1
ATOM 876 C C . LEU A 1 113 ? 6.725 6.657 6.074 1.00 93.00 113 LEU A C 1
ATOM 878 O O . LEU A 1 113 ? 7.021 7.574 6.840 1.00 93.00 113 LEU A O 1
ATOM 882 N N . VAL A 1 114 ? 5.685 5.863 6.275 1.00 93.62 114 VAL A N 1
ATOM 883 C CA . VAL A 1 114 ? 4.760 5.975 7.402 1.00 93.62 114 VAL A CA 1
ATOM 884 C C . VAL A 1 114 ? 4.765 4.678 8.202 1.00 93.62 114 VAL A C 1
ATOM 886 O O . VAL A 1 114 ? 5.240 3.641 7.740 1.00 93.62 114 VAL A O 1
ATOM 889 N N . THR A 1 115 ? 4.270 4.738 9.436 1.00 93.38 115 THR A N 1
ATOM 890 C CA . THR A 1 115 ? 4.189 3.573 10.321 1.00 93.38 115 THR A CA 1
ATOM 891 C C . THR A 1 115 ? 2.756 3.313 10.755 1.00 93.38 115 THR A C 1
ATOM 893 O O . THR A 1 115 ? 2.055 4.217 11.212 1.00 93.38 115 THR A O 1
ATOM 896 N N . SER A 1 116 ? 2.364 2.043 10.694 1.00 96.56 116 SER A N 1
ATOM 897 C CA . SER A 1 116 ? 1.075 1.551 11.179 1.00 96.56 116 SER A CA 1
ATOM 898 C C . SER A 1 116 ? 1.067 1.247 12.681 1.00 96.56 116 SER A C 1
ATOM 900 O O . SER A 1 116 ? 0.128 0.630 13.177 1.00 96.56 116 SER A O 1
ATOM 902 N N . ALA A 1 117 ? 2.063 1.711 13.449 1.00 96.25 117 ALA A N 1
ATOM 903 C CA . ALA A 1 117 ? 2.187 1.437 14.885 1.00 96.25 117 ALA A CA 1
ATOM 904 C C . ALA A 1 117 ? 0.912 1.742 15.692 1.00 96.25 117 ALA A C 1
ATOM 906 O O . ALA A 1 117 ? 0.563 1.005 16.617 1.00 96.25 117 ALA A O 1
ATOM 907 N N . LYS A 1 118 ? 0.175 2.804 15.333 1.00 96.50 118 LYS A N 1
ATOM 908 C CA . LYS A 1 118 ? -1.111 3.115 15.972 1.00 96.50 118 LYS A CA 1
ATOM 909 C C . LYS A 1 118 ? -2.174 2.053 15.664 1.00 96.50 118 LYS A C 1
ATOM 911 O O . LYS A 1 118 ? -2.889 1.656 16.579 1.00 96.50 118 LYS A O 1
ATOM 916 N N . ALA A 1 119 ? -2.255 1.582 14.420 1.00 96.81 119 ALA A N 1
ATOM 917 C CA . ALA A 1 119 ? -3.181 0.528 14.013 1.00 96.81 119 ALA A CA 1
ATOM 918 C C . ALA A 1 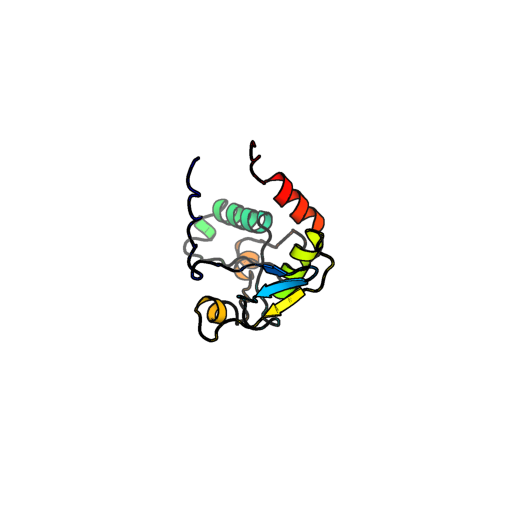119 ? -2.835 -0.814 14.678 1.00 96.81 119 ALA A C 1
ATOM 920 O O . ALA A 1 119 ? -3.733 -1.484 15.177 1.00 96.81 119 ALA A O 1
ATOM 921 N N . HIS A 1 120 ? -1.547 -1.156 14.802 1.00 96.12 120 HIS A N 1
ATOM 922 C CA . HIS A 1 120 ? -1.113 -2.333 15.567 1.00 96.12 120 HIS A CA 1
ATOM 923 C C . HIS A 1 120 ? -1.604 -2.269 17.019 1.00 96.12 120 HIS A C 1
ATOM 925 O O . HIS A 1 120 ? -2.159 -3.228 17.539 1.00 96.12 120 HIS A O 1
ATOM 931 N N . ARG A 1 121 ? -1.438 -1.111 17.669 1.00 95.56 121 ARG A N 1
ATOM 932 C CA . ARG A 1 121 ? -1.768 -0.934 19.089 1.00 95.56 121 ARG A CA 1
ATOM 933 C C . ARG A 1 121 ? -3.269 -0.854 19.371 1.00 95.56 121 ARG A C 1
ATOM 935 O O . ARG A 1 121 ? -3.710 -1.390 20.379 1.00 95.56 121 ARG A O 1
ATOM 942 N N . LEU A 1 122 ? -4.021 -0.109 18.560 1.00 96.31 122 LEU A N 1
ATOM 943 C CA . LEU A 1 122 ? -5.424 0.213 18.850 1.00 96.31 122 LEU A CA 1
ATOM 944 C C . LEU A 1 122 ? -6.422 -0.692 18.126 1.00 96.31 122 LEU A C 1
ATOM 946 O O . LEU A 1 122 ? -7.546 -0.825 18.594 1.00 96.31 122 LEU A O 1
ATOM 950 N N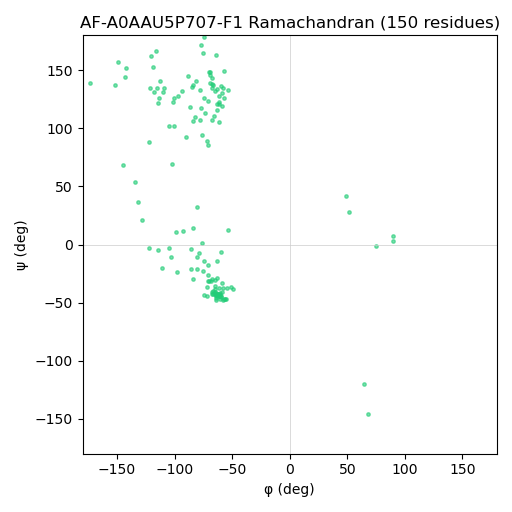 . LEU A 1 123 ? -6.027 -1.299 17.004 1.00 95.62 123 LEU A N 1
ATOM 951 C CA . LEU A 1 123 ? -6.909 -2.127 16.175 1.00 95.62 123 LEU A CA 1
ATOM 952 C C . LEU A 1 123 ? -6.486 -3.603 16.147 1.00 95.62 123 LEU A C 1
ATOM 954 O O . LEU A 1 123 ? -7.159 -4.401 15.496 1.00 95.62 123 LEU A O 1
ATOM 958 N N . ASP A 1 124 ? -5.353 -3.960 16.770 1.00 95.81 124 ASP A N 1
ATOM 959 C CA . ASP A 1 124 ? -4.689 -5.266 16.597 1.00 95.81 124 ASP A CA 1
ATOM 960 C C . ASP A 1 124 ? -4.465 -5.618 15.108 1.00 95.81 124 ASP A C 1
ATOM 962 O O . ASP A 1 124 ? -4.502 -6.771 14.675 1.00 95.81 124 ASP A O 1
ATOM 966 N N . TRP A 1 125 ? -4.331 -4.587 14.271 1.00 96.81 125 TRP A N 1
ATOM 967 C CA . TRP A 1 125 ? -4.220 -4.739 12.825 1.00 96.81 125 TRP A CA 1
ATOM 968 C C . TRP A 1 125 ? -2.774 -5.019 12.447 1.00 96.81 125 TRP A C 1
ATOM 970 O O . TRP A 1 125 ? -1.879 -4.348 12.945 1.00 96.81 125 TRP A O 1
ATOM 980 N N . THR A 1 126 ? -2.532 -5.949 11.529 1.00 95.81 126 THR A N 1
ATOM 981 C CA . THR A 1 126 ? -1.230 -6.159 10.874 1.00 95.81 126 THR A CA 1
ATOM 982 C C . THR A 1 126 ? -1.474 -6.537 9.410 1.00 95.81 126 THR A C 1
ATOM 984 O O . THR A 1 126 ? -2.465 -7.221 9.139 1.00 95.81 126 THR A O 1
ATOM 987 N N . PRO A 1 127 ? -0.623 -6.106 8.458 1.00 94.56 127 PRO A N 1
ATOM 988 C CA . PRO A 1 127 ? -0.782 -6.480 7.055 1.00 94.56 127 PRO A CA 1
ATOM 989 C C . PRO A 1 127 ? -0.618 -7.997 6.901 1.00 94.56 127 PRO A C 1
ATOM 991 O O . PRO A 1 127 ? 0.297 -8.595 7.471 1.00 94.56 127 PRO A O 1
ATOM 994 N N . ARG A 1 128 ? -1.518 -8.633 6.149 1.00 93.94 128 ARG A N 1
ATOM 995 C CA . ARG A 1 128 ? -1.548 -10.094 5.970 1.00 93.94 128 ARG A CA 1
ATOM 996 C C . ARG A 1 128 ? -1.171 -10.518 4.562 1.00 93.94 128 ARG A C 1
ATOM 998 O O . ARG A 1 128 ? -0.849 -11.690 4.350 1.00 93.94 128 ARG A O 1
ATOM 1005 N N . HIS A 1 129 ? -1.262 -9.609 3.599 1.00 92.06 129 HIS A N 1
ATOM 1006 C CA . HIS A 1 129 ? -0.982 -9.918 2.212 1.00 92.06 129 HIS A CA 1
ATOM 1007 C C . HIS A 1 129 ? 0.502 -9.719 1.903 1.00 92.06 129 HIS A C 1
ATOM 1009 O O . HIS A 1 129 ? 1.179 -8.852 2.450 1.00 92.06 129 HIS A O 1
ATOM 1015 N N . ILE A 1 130 ? 1.010 -10.579 1.021 1.00 87.12 130 ILE A N 1
ATOM 1016 C CA . ILE A 1 130 ? 2.376 -10.492 0.498 1.00 87.12 130 ILE A CA 1
ATOM 1017 C C . ILE A 1 130 ? 2.575 -9.209 -0.309 1.00 87.12 130 ILE A C 1
ATOM 1019 O O . ILE A 1 130 ? 1.602 -8.607 -0.776 1.00 87.12 130 ILE A O 1
ATOM 1023 N N . SER A 1 131 ? 3.840 -8.849 -0.543 1.00 86.44 131 SER A N 1
ATOM 1024 C CA . SER A 1 131 ? 4.148 -7.711 -1.404 1.00 86.44 131 SER A CA 1
ATOM 1025 C C . SER A 1 131 ? 3.537 -7.902 -2.782 1.00 86.44 131 SER A C 1
ATOM 1027 O O . SER A 1 131 ? 3.540 -9.011 -3.332 1.00 86.44 131 SER A O 1
ATOM 1029 N N . PHE A 1 132 ? 3.178 -6.793 -3.424 1.00 87.56 132 PHE A N 1
ATOM 1030 C CA . PHE A 1 132 ? 2.977 -6.781 -4.868 1.00 87.56 132 PHE A CA 1
ATOM 1031 C C . PHE A 1 132 ? 4.162 -7.419 -5.619 1.00 87.56 132 PHE A C 1
ATOM 1033 O O . PHE A 1 132 ? 3.961 -8.142 -6.598 1.00 87.56 132 PHE A O 1
ATOM 1040 N N . THR A 1 133 ? 5.393 -7.186 -5.150 1.00 91.69 133 THR A N 1
ATOM 1041 C CA . THR A 1 133 ? 6.620 -7.705 -5.772 1.00 91.69 133 THR A CA 1
ATOM 1042 C C . THR A 1 133 ? 6.814 -9.209 -5.608 1.00 91.69 133 THR A C 1
ATOM 1044 O O . THR A 1 133 ? 7.554 -9.797 -6.393 1.00 91.69 133 THR A O 1
ATOM 1047 N N . ASP A 1 134 ? 6.122 -9.848 -4.663 1.00 91.69 134 ASP A N 1
ATOM 1048 C CA . ASP A 1 134 ? 6.250 -11.287 -4.399 1.00 91.69 134 ASP A CA 1
ATOM 1049 C C . ASP A 1 134 ? 5.365 -12.123 -5.336 1.00 91.69 134 ASP A C 1
ATOM 1051 O O . ASP A 1 134 ? 5.705 -13.252 -5.692 1.00 91.69 134 ASP A O 1
ATOM 1055 N N . ALA A 1 135 ? 4.229 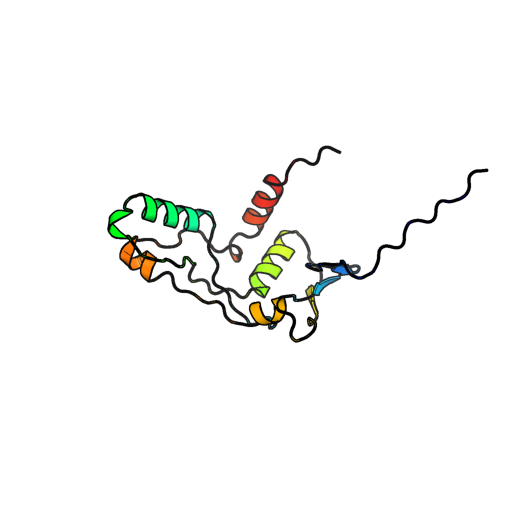-11.573 -5.786 1.00 91.44 135 ALA A N 1
ATOM 1056 C CA . ALA A 1 135 ? 3.324 -12.237 -6.729 1.00 91.44 135 ALA A CA 1
ATOM 1057 C C . ALA A 1 135 ? 2.843 -11.323 -7.873 1.00 91.44 135 ALA A C 1
ATOM 1059 O O . ALA A 1 135 ? 1.642 -11.251 -8.165 1.00 91.44 135 ALA A O 1
ATOM 1060 N N . PRO A 1 136 ? 3.746 -10.674 -8.622 1.00 92.75 136 PRO A N 1
ATOM 1061 C CA . PRO A 1 136 ? 3.365 -9.600 -9.536 1.00 92.75 136 PRO A CA 1
ATOM 1062 C C . PRO A 1 136 ? 2.535 -10.089 -10.730 1.00 92.75 136 PRO A C 1
ATOM 1064 O O . PRO A 1 136 ? 1.634 -9.398 -11.204 1.00 92.75 136 PRO A O 1
ATOM 1067 N N . THR A 1 137 ? 2.742 -11.338 -11.165 1.00 93.50 137 THR A N 1
ATOM 1068 C CA . THR A 1 137 ? 1.916 -11.970 -12.211 1.00 93.50 137 THR A CA 1
ATOM 1069 C C . THR A 1 137 ? 0.467 -12.168 -11.755 1.00 93.50 137 THR A C 1
ATOM 1071 O O . THR A 1 137 ? -0.456 -12.031 -12.562 1.00 93.50 137 THR A O 1
ATOM 1074 N N . ARG A 1 138 ? 0.237 -12.476 -10.469 1.00 92.31 138 ARG A N 1
ATOM 1075 C CA . ARG A 1 138 ? -1.115 -12.624 -9.907 1.00 92.31 138 ARG A CA 1
ATOM 1076 C C . ARG A 1 138 ? -1.852 -11.289 -9.964 1.00 92.31 138 ARG A C 1
ATOM 1078 O O . ARG A 1 138 ? -2.970 -11.246 -10.474 1.00 92.31 138 ARG A O 1
ATOM 1085 N N . HIS A 1 139 ? -1.204 -10.213 -9.524 1.00 89.81 139 HIS A N 1
ATOM 1086 C CA . HIS A 1 139 ? -1.782 -8.869 -9.557 1.00 89.81 139 HIS A CA 1
ATOM 1087 C C . HIS A 1 139 ? -2.033 -8.383 -10.989 1.00 89.81 139 HIS A C 1
ATOM 1089 O O . HIS A 1 139 ? -3.112 -7.868 -11.277 1.00 89.81 139 HIS A O 1
ATOM 1095 N N . TYR A 1 140 ? -1.103 -8.625 -11.918 1.00 91.94 140 TYR A N 1
ATOM 1096 C CA . TYR A 1 140 ? -1.305 -8.281 -13.328 1.00 91.94 140 TYR A CA 1
ATOM 1097 C C . TYR A 1 140 ? -2.516 -9.005 -13.940 1.00 91.94 140 TYR A C 1
ATOM 1099 O O . TYR A 1 140 ? -3.329 -8.385 -14.627 1.00 91.94 140 TYR A O 1
ATOM 1107 N N . ARG A 1 141 ? -2.684 -10.306 -13.662 1.00 93.06 141 ARG A N 1
ATOM 1108 C CA . ARG A 1 141 ? -3.851 -11.079 -14.123 1.00 93.06 141 ARG A CA 1
ATOM 1109 C C . ARG A 1 141 ? -5.159 -10.558 -13.531 1.00 93.06 141 ARG A C 1
ATOM 1111 O O . ARG A 1 141 ? -6.130 -10.428 -14.271 1.00 93.06 141 ARG A O 1
ATOM 1118 N N . ALA A 1 142 ? -5.175 -10.232 -12.238 1.00 90.94 142 ALA A N 1
ATOM 1119 C CA . ALA A 1 142 ? -6.339 -9.639 -11.583 1.00 90.94 142 ALA A CA 1
ATOM 1120 C C . ALA A 1 142 ? -6.719 -8.295 -12.229 1.00 90.94 142 ALA A C 1
ATOM 1122 O O . ALA A 1 142 ? -7.870 -8.099 -12.613 1.00 90.94 142 ALA A O 1
ATOM 1123 N N . TRP A 1 143 ? -5.737 -7.416 -12.462 1.00 90.88 143 TRP A N 1
ATOM 1124 C CA . TRP A 1 143 ? -5.946 -6.148 -13.164 1.00 90.88 143 TRP A CA 1
ATOM 1125 C C . TRP A 1 143 ? -6.487 -6.344 -14.586 1.00 90.88 143 TRP A C 1
ATOM 1127 O O . TRP A 1 143 ? -7.426 -5.655 -14.985 1.00 90.88 143 TRP A O 1
ATOM 1137 N N . LYS A 1 144 ? -5.931 -7.300 -15.348 1.0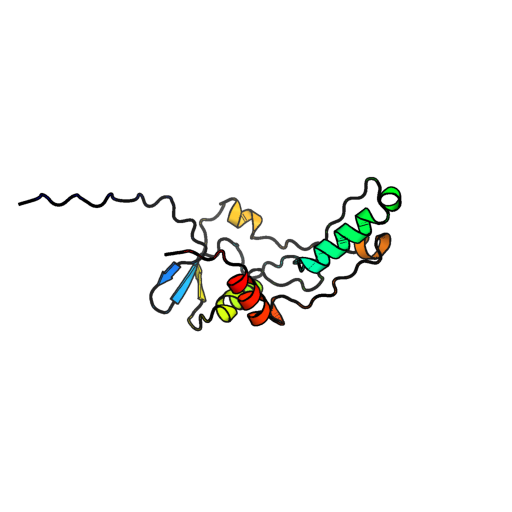0 92.50 144 LYS A N 1
ATOM 1138 C CA . LYS A 1 144 ? -6.404 -7.647 -16.698 1.00 92.50 144 LYS A CA 1
ATOM 1139 C C . LYS A 1 144 ? -7.851 -8.136 -16.698 1.00 92.50 144 LYS A C 1
ATOM 1141 O O . LYS A 1 144 ? -8.590 -7.761 -17.601 1.00 92.50 144 LYS A O 1
ATOM 1146 N N . ALA A 1 145 ? -8.231 -8.963 -15.725 1.00 93.75 145 ALA A N 1
ATOM 1147 C CA . ALA A 1 145 ? -9.588 -9.490 -15.591 1.00 93.75 145 ALA A CA 1
ATOM 1148 C C . ALA A 1 145 ? -10.602 -8.410 -15.176 1.00 93.75 145 ALA A C 1
ATOM 1150 O O . ALA A 1 145 ? -11.754 -8.471 -15.590 1.00 93.75 145 ALA A O 1
ATOM 1151 N N . ALA A 1 146 ? -10.166 -7.408 -14.407 1.00 91.25 146 ALA A N 1
ATOM 1152 C CA . ALA A 1 146 ? -10.990 -6.277 -13.985 1.00 91.25 146 ALA A CA 1
ATOM 1153 C C . ALA A 1 146 ? -11.170 -5.194 -15.068 1.00 91.25 146 ALA A C 1
ATOM 1155 O O . ALA A 1 146 ? -11.929 -4.247 -14.861 1.00 91.25 146 ALA A O 1
ATOM 1156 N N . GLN A 1 147 ? -10.475 -5.291 -16.210 1.00 89.06 147 GLN A N 1
ATOM 1157 C CA . GLN A 1 147 ? -10.657 -4.326 -17.293 1.00 89.06 147 GLN A CA 1
ATOM 1158 C C . GLN A 1 147 ? -12.078 -4.436 -17.863 1.00 89.06 147 GLN A C 1
ATOM 1160 O O . GLN A 1 147 ? -12.514 -5.545 -18.186 1.00 89.06 147 GLN A O 1
ATOM 1165 N N . PRO A 1 148 ? -12.792 -3.311 -18.046 1.00 79.94 148 PRO A N 1
ATOM 1166 C CA . PRO A 1 148 ? -14.098 -3.339 -18.681 1.00 79.94 148 PRO A CA 1
ATOM 1167 C C . PRO A 1 148 ? -13.973 -3.943 -20.081 1.00 79.94 148 PRO A C 1
ATOM 1169 O O . PRO A 1 148 ? -13.064 -3.604 -20.848 1.00 79.94 148 PRO A O 1
ATOM 1172 N N . PHE A 1 149 ? -14.894 -4.847 -20.416 1.00 68.31 149 PHE A N 1
ATOM 1173 C CA . PHE A 1 149 ? -14.968 -5.417 -21.752 1.00 68.31 149 PHE A CA 1
ATOM 1174 C C . PHE A 1 149 ? -15.229 -4.280 -22.741 1.00 68.31 149 PHE A C 1
ATOM 1176 O O . PHE A 1 149 ? -16.322 -3.723 -22.802 1.00 68.31 149 PHE A O 1
ATOM 1183 N N . SER A 1 150 ? -14.204 -3.894 -23.496 1.00 59.19 150 SER A N 1
ATOM 1184 C CA . SER A 1 150 ? -14.372 -2.943 -24.587 1.00 59.19 150 SER A CA 1
ATOM 1185 C C . SER A 1 150 ? -15.017 -3.706 -25.740 1.00 59.19 150 SER A C 1
ATOM 1187 O O . SER A 1 150 ? -14.322 -4.396 -26.489 1.00 59.19 150 SER A O 1
ATOM 1189 N N . ALA A 1 151 ? -16.348 -3.645 -25.835 1.00 47.06 151 ALA A N 1
ATOM 1190 C CA . ALA A 1 151 ? -17.056 -4.093 -27.026 1.00 47.06 151 ALA A CA 1
ATOM 1191 C C . ALA A 1 151 ? -16.524 -3.272 -28.211 1.00 47.06 151 ALA A C 1
ATOM 1193 O O . ALA A 1 151 ? -16.540 -2.041 -28.168 1.00 47.06 151 ALA A O 1
ATOM 1194 N N . ARG A 1 152 ? -15.940 -3.967 -29.189 1.00 44.34 152 ARG A N 1
ATOM 1195 C CA . ARG A 1 152 ? -15.475 -3.365 -30.442 1.00 44.34 152 ARG A CA 1
ATOM 1196 C C . ARG A 1 152 ? -16.650 -2.966 -31.315 1.00 44.34 152 ARG A C 1
ATOM 1198 O O . ARG A 1 152 ? -17.651 -3.715 -31.294 1.00 44.34 152 ARG A O 1
#

Foldseek 3Di:
DDDDDDDDDDDPPPPPPCWDDDPLETEGAPLQADQVAWAFDADPVLVVLLVVLCVVCVPLQPPHDFDDGAPPRDGPNLLVVLLCVLVVRPGHYHYHYDDPPDPSNVVRNHHHDDDRVVCCPRRVGHGDDDDCSVCVNVVNVVVVVPDPPPDD

Solvent-accessible surface area (backbone atoms only — not comparable to full-atom values): 9436 Å² total; per-residue (Å²): 140,83,82,84,79,80,80,79,84,78,72,89,87,75,73,85,65,79,61,45,83,56,89,70,32,42,40,30,50,36,64,37,48,55,69,82,28,25,33,46,48,65,54,69,69,45,54,49,51,50,51,50,50,47,68,75,44,48,81,85,48,64,94,65,85,84,61,83,37,40,89,77,59,47,29,60,49,57,57,47,52,41,52,45,44,45,73,67,55,83,54,56,77,47,80,38,86,59,73,86,85,39,71,56,32,61,66,32,53,43,70,53,72,63,68,29,64,64,41,38,73,76,57,72,45,73,75,78,71,78,56,68,80,77,46,33,55,59,54,45,52,52,54,61,70,68,50,78,83,75,82,126

Secondary structure (DSSP, 8-state):
-PPPPPPP---GGG---S-EEETTEEEEE-TTS-TT-BB----HHHHHHHHHHHHHSGGGGTT-------S---BHHHHHHHHHHHTT--S-EEEEPPPTT-HHHHHHSS-B----HHHHHHH-----SPPTTTSHHHHHHHHHHTS-----

pLDDT: mean 78.17, std 21.25, range [27.66, 97.88]

Sequence (152 aa):
MPGRRSAGTWSRTRRRALARWEGRHLVYTTGIGDPAKRWSWVHVDDLADAYVRILDNPAAVEGETFVIADDQRLTALDMQRTAIRAAGHTGEIALESTEAGCMLQLAADQDELVTSAKAHRLLDWTPRHISFTDAPTRHYRAWKAAQPFSAR

Mean predicted aligned error: 10.58 Å

Radius of gyration: 20.92 Å; Cα contacts (8 Å, |Δi|>4): 179; chains: 1; bounding box: 33×34×78 Å